Protein AF-A0A9W4T0L4-F1 (afdb_monomer_lite)

Sequence (148 aa):
MNDNLIIIPFPTPETSENQNKIRKKREPNIFITYRNEMMKKKPLNMTMTEYSKLVSDWWRKIPEYEKAKRKRQYQINRDQKQLLNEKWDPRDTRYGFSAESSEAEELAEGLLSIVTVFVANGMCSVTNRRRKLMSKKIKNSKIPAGKT

Secondary structure (DSSP, 8-state):
----------------------PPPPPPPHHHHHHHHHGGG--TT--HHHHHHHHHHHHHHS-HHHHHHHHHHHHHHHHHHHHHHHH--TT-TTS-------SHHHHHHHHHHHHHHHHHTT---GGGHHHHHHHHHHTT--------

pLDDT: mean 71.05, std 18.97, range [44.16, 97.44]

InterPro domains:
  IPR009071 High mobility group box domain [PS50118] (24-89)
  IPR036910 High mobility group box domain superfamily [G3DSA:1.10.30.10] (16-93)
  IPR036910 High mobility group box domain superfamily [SSF47095] (23-80)

Radius of gyration: 31.81 Å; chains: 1; bounding box: 65×101×56 Å

Organism: NCBI:txid1117311

Foldseek 3Di:
DDDPPPDDDDPDPPPPPDDPPVPPDDDDDLLRVQLVVCVVVDDPPDDPVVSSVVSVVVVVVDDVVVVVVSVVVVVVVVVVVVVVVVVDPVPPCVDDPPPPPDPPVVVVVVVVVVVVVCVVVVNDDPVVVVVVVVVVVVVPPPPDPDDD

Structure (mmCIF, N/CA/C/O backbone):
data_AF-A0A9W4T0L4-F1
#
_entry.id   AF-A0A9W4T0L4-F1
#
loop_
_atom_site.group_PDB
_atom_site.id
_atom_site.type_symbol
_atom_site.label_atom_id
_atom_site.label_alt_id
_atom_site.label_comp_id
_atom_site.label_asym_id
_atom_site.label_entity_id
_atom_site.label_seq_id
_atom_site.pdbx_PDB_ins_code
_atom_site.Cartn_x
_atom_site.Cartn_y
_atom_site.Cartn_z
_atom_site.occupancy
_atom_site.B_iso_or_equiv
_atom_site.auth_seq_id
_atom_site.auth_comp_id
_atom_site.auth_asym_id
_atom_site.auth_atom_id
_atom_site.pdbx_PDB_model_num
ATOM 1 N N . MET A 1 1 ? 19.714 -46.971 41.075 1.00 47.19 1 MET A N 1
ATOM 2 C CA . MET A 1 1 ? 19.389 -46.618 39.679 1.00 47.19 1 MET A CA 1
ATOM 3 C C . MET A 1 1 ? 19.563 -45.117 39.609 1.00 47.19 1 MET A C 1
ATOM 5 O O . MET A 1 1 ? 18.869 -44.428 40.341 1.00 47.19 1 MET A O 1
ATOM 9 N N . ASN A 1 2 ? 20.601 -44.648 38.919 1.00 53.31 2 ASN A N 1
ATOM 10 C CA . ASN A 1 2 ? 20.975 -43.236 38.926 1.00 53.31 2 ASN A CA 1
ATOM 11 C C . ASN A 1 2 ? 20.379 -42.588 37.681 1.00 53.31 2 ASN A C 1
ATOM 13 O O . ASN A 1 2 ? 20.811 -42.878 36.565 1.00 53.31 2 ASN A O 1
ATOM 17 N N . ASP A 1 3 ? 19.374 -41.748 37.893 1.00 64.19 3 ASP A N 1
ATOM 18 C CA . ASP A 1 3 ? 18.708 -41.005 36.835 1.00 64.19 3 ASP A CA 1
ATOM 19 C C . ASP A 1 3 ? 19.613 -39.853 36.388 1.00 64.19 3 ASP A C 1
ATOM 21 O O . ASP A 1 3 ? 19.697 -38.799 37.020 1.00 64.19 3 ASP A O 1
ATOM 25 N N . ASN A 1 4 ? 20.328 -40.073 35.285 1.00 68.50 4 ASN A N 1
ATOM 26 C CA . ASN A 1 4 ? 21.079 -39.033 34.593 1.00 68.50 4 ASN A CA 1
ATOM 27 C C . ASN A 1 4 ? 20.092 -38.085 33.895 1.00 68.50 4 ASN A C 1
ATOM 29 O O . ASN A 1 4 ? 19.695 -38.305 32.750 1.00 68.50 4 ASN A O 1
ATOM 33 N N . LEU A 1 5 ? 19.695 -37.020 34.591 1.00 67.19 5 LEU A N 1
ATOM 34 C CA . LEU A 1 5 ? 18.965 -35.898 34.005 1.00 67.19 5 LEU A CA 1
ATOM 35 C C . LEU A 1 5 ? 19.848 -35.185 32.973 1.00 67.19 5 LEU A C 1
ATOM 37 O O . LEU A 1 5 ? 20.788 -34.468 33.312 1.00 67.19 5 LEU A O 1
ATOM 41 N N . ILE A 1 6 ? 19.522 -35.372 31.695 1.00 73.12 6 ILE A N 1
ATOM 42 C CA . ILE A 1 6 ? 20.096 -34.600 30.593 1.00 73.12 6 ILE A CA 1
ATOM 43 C C . ILE A 1 6 ? 19.475 -33.202 30.648 1.00 73.12 6 ILE A C 1
ATOM 45 O O . ILE A 1 6 ? 18.361 -32.975 30.177 1.00 73.12 6 ILE A O 1
ATOM 49 N N . ILE A 1 7 ? 20.194 -32.257 31.249 1.00 71.75 7 ILE A N 1
ATOM 50 C CA . ILE A 1 7 ? 19.850 -30.837 31.187 1.00 71.75 7 ILE A CA 1
ATOM 51 C C . ILE A 1 7 ? 20.216 -30.362 29.783 1.00 71.75 7 ILE A C 1
ATOM 53 O O . ILE A 1 7 ? 21.390 -30.193 29.464 1.00 71.75 7 ILE A O 1
ATOM 57 N N . ILE A 1 8 ? 19.211 -30.182 28.929 1.00 73.88 8 ILE A N 1
ATOM 58 C CA . ILE A 1 8 ? 19.383 -29.548 27.621 1.00 73.88 8 ILE A CA 1
ATOM 59 C C . ILE A 1 8 ? 19.379 -28.034 27.869 1.00 73.88 8 ILE A C 1
ATOM 61 O O . ILE A 1 8 ? 18.327 -27.497 28.228 1.00 73.88 8 ILE A O 1
ATOM 65 N N . PRO A 1 9 ? 20.511 -27.322 27.716 1.00 70.00 9 PRO A N 1
ATOM 66 C CA . PRO A 1 9 ? 20.514 -25.875 27.839 1.00 70.00 9 PRO A CA 1
ATOM 67 C C . PRO A 1 9 ? 19.684 -25.291 26.694 1.00 70.00 9 PRO A C 1
ATOM 69 O O . PRO A 1 9 ? 20.076 -25.334 25.528 1.00 70.00 9 PRO A O 1
ATOM 72 N N . PHE A 1 10 ? 18.509 -24.759 27.025 1.00 70.56 10 PHE A N 1
ATOM 73 C CA . PHE A 1 10 ? 17.776 -23.899 26.108 1.00 70.56 10 PHE A CA 1
ATOM 74 C C . PHE A 1 10 ? 18.592 -22.617 25.923 1.00 70.56 10 PHE A C 1
ATOM 76 O O . PHE A 1 10 ? 18.910 -21.972 26.924 1.00 70.56 10 PHE A O 1
ATOM 83 N N . PRO A 1 11 ? 18.936 -22.222 24.684 1.00 69.12 11 PRO A N 1
ATOM 84 C CA . PRO A 1 11 ? 19.589 -20.946 24.455 1.00 69.12 11 PRO A CA 1
ATOM 85 C C . PRO A 1 11 ? 18.625 -19.835 24.875 1.00 69.12 11 PRO A C 1
ATOM 87 O O . PRO A 1 11 ? 17.637 -19.548 24.196 1.00 69.12 11 PRO A O 1
ATOM 90 N N . THR A 1 12 ? 18.891 -19.227 26.028 1.00 61.16 12 THR A N 1
ATOM 91 C CA . THR A 1 12 ? 18.269 -17.965 26.413 1.00 61.16 12 THR A CA 1
ATOM 92 C C . THR A 1 12 ? 18.676 -16.929 25.372 1.00 61.16 12 THR A C 1
ATOM 94 O O . THR A 1 12 ? 19.876 -16.804 25.114 1.00 61.16 12 THR A O 1
ATOM 97 N N . PRO A 1 13 ? 17.732 -16.210 24.736 1.00 61.97 13 PRO A N 1
ATOM 98 C CA . PRO A 1 13 ? 18.097 -15.143 23.824 1.00 61.97 13 PRO A CA 1
ATOM 99 C C . PRO A 1 13 ? 18.879 -14.115 24.632 1.00 61.97 13 PRO A C 1
ATOM 101 O O . PRO A 1 13 ? 18.319 -13.459 25.509 1.00 61.97 13 PRO A O 1
ATOM 104 N N . GLU A 1 14 ? 20.182 -14.035 24.371 1.00 53.84 14 GLU A N 1
ATOM 105 C CA . GLU A 1 14 ? 21.039 -13.009 24.939 1.00 53.84 14 GLU A CA 1
ATOM 106 C C . GLU A 1 14 ? 20.368 -11.660 24.701 1.00 53.84 14 GLU A C 1
ATOM 108 O O . GLU A 1 14 ? 20.012 -11.306 23.570 1.00 53.84 14 GLU A O 1
ATOM 113 N N . THR A 1 15 ? 20.120 -10.948 25.796 1.00 55.50 15 THR A N 1
ATOM 114 C CA . THR A 1 15 ? 19.568 -9.603 25.799 1.00 55.50 15 THR A CA 1
ATOM 115 C C . THR A 1 15 ? 20.528 -8.736 25.000 1.00 55.50 15 THR A C 1
ATOM 117 O O . THR A 1 15 ? 21.574 -8.321 25.488 1.00 55.50 15 THR A O 1
ATOM 120 N N . SER A 1 16 ? 20.217 -8.533 23.721 1.00 56.06 16 SER A N 1
ATOM 121 C CA . SER A 1 16 ? 21.063 -7.788 22.803 1.00 56.06 16 SER A CA 1
ATOM 122 C C . SER A 1 16 ? 21.000 -6.299 23.147 1.00 56.06 16 SER A C 1
ATOM 124 O O . SER A 1 16 ? 20.292 -5.530 22.492 1.00 56.06 16 SER A O 1
ATOM 126 N N . GLU A 1 17 ? 21.759 -5.876 24.153 1.00 55.00 17 GLU A N 1
ATOM 127 C CA . GLU A 1 17 ? 22.206 -4.494 24.344 1.00 55.00 17 GLU A CA 1
ATOM 128 C C . GLU A 1 17 ? 23.227 -4.130 23.255 1.00 55.00 17 GLU A C 1
ATOM 130 O O . GLU A 1 17 ? 24.396 -3.882 23.509 1.00 55.00 17 GLU A O 1
ATOM 135 N N . ASN A 1 18 ? 22.798 -4.191 21.995 1.00 51.91 18 ASN A N 1
ATOM 136 C CA . ASN A 1 18 ? 23.387 -3.533 20.832 1.00 51.91 18 ASN A CA 1
ATOM 137 C C . ASN A 1 18 ? 22.760 -4.147 19.587 1.00 51.91 18 ASN A C 1
ATOM 139 O O . ASN A 1 18 ? 23.136 -5.240 19.170 1.00 51.91 18 ASN A O 1
ATOM 143 N N . GLN A 1 19 ? 21.822 -3.424 18.978 1.00 50.41 19 GLN A N 1
ATOM 144 C CA . GLN A 1 19 ? 21.748 -3.224 17.530 1.00 50.41 19 GLN A CA 1
ATOM 145 C C . GLN A 1 19 ? 20.516 -2.369 17.219 1.00 50.41 19 GLN A C 1
ATOM 147 O O . GLN A 1 19 ? 19.470 -2.866 16.804 1.00 50.41 19 GLN A O 1
ATOM 152 N N . ASN A 1 20 ? 20.704 -1.047 17.255 1.00 52.91 20 ASN A N 1
ATOM 153 C CA . ASN A 1 20 ? 19.984 -0.110 16.386 1.00 52.91 20 ASN A CA 1
ATOM 154 C C . ASN A 1 20 ? 20.317 -0.381 14.897 1.00 52.91 20 ASN A C 1
ATOM 156 O O . ASN A 1 20 ? 20.570 0.531 14.115 1.00 52.91 20 ASN A O 1
ATOM 160 N N . LYS A 1 21 ? 20.324 -1.649 14.458 1.00 59.25 21 LYS A N 1
ATOM 161 C CA . LYS A 1 21 ? 20.187 -1.982 13.046 1.00 59.25 21 LYS A CA 1
ATOM 162 C C . LYS A 1 21 ? 18.744 -1.667 12.721 1.00 59.25 21 LYS A C 1
ATOM 164 O O . LYS A 1 21 ? 17.855 -2.480 12.966 1.00 59.25 21 LYS A O 1
ATOM 169 N N . ILE A 1 22 ? 18.521 -0.467 12.199 1.00 65.31 22 ILE A N 1
ATOM 170 C CA . ILE A 1 22 ? 17.276 -0.080 11.545 1.00 65.31 22 ILE A CA 1
ATOM 171 C C . ILE A 1 22 ? 17.009 -1.151 10.483 1.00 65.31 22 ILE A C 1
ATOM 173 O O . ILE A 1 22 ? 17.575 -1.132 9.390 1.00 65.31 22 ILE A O 1
ATOM 177 N N . ARG A 1 23 ? 16.216 -2.169 10.834 1.00 71.25 23 ARG A N 1
ATOM 178 C CA . ARG A 1 23 ? 15.874 -3.245 9.909 1.00 71.25 23 ARG A CA 1
ATOM 179 C C . ARG A 1 23 ? 15.105 -2.586 8.776 1.00 71.25 23 ARG A C 1
ATOM 181 O O . ARG A 1 23 ? 14.077 -1.950 9.021 1.00 71.25 23 ARG A O 1
ATOM 188 N N . LYS A 1 24 ? 15.611 -2.709 7.545 1.00 73.75 24 LYS A N 1
ATOM 189 C CA . LYS A 1 24 ? 14.925 -2.181 6.362 1.00 73.75 24 LYS A CA 1
ATOM 190 C C . LYS A 1 24 ? 13.505 -2.750 6.359 1.00 73.75 24 LYS A C 1
ATOM 192 O O . LYS A 1 24 ? 13.317 -3.969 6.328 1.00 73.75 24 LYS A O 1
ATOM 197 N N . LYS A 1 25 ? 12.503 -1.871 6.469 1.00 81.25 25 LYS A N 1
ATOM 198 C CA . LYS A 1 25 ? 11.096 -2.281 6.424 1.00 81.25 25 LYS A CA 1
ATOM 199 C C . LYS A 1 25 ? 10.846 -2.928 5.065 1.00 81.25 25 LYS A C 1
ATOM 201 O O . LYS A 1 25 ? 11.259 -2.386 4.040 1.00 81.25 25 LYS A O 1
ATOM 206 N N . ARG A 1 26 ? 10.181 -4.087 5.065 1.00 81.94 26 ARG A N 1
ATOM 207 C CA . ARG A 1 26 ? 9.777 -4.751 3.823 1.00 81.94 26 ARG A CA 1
ATOM 208 C C . ARG A 1 26 ? 8.885 -3.816 3.025 1.00 81.94 26 ARG A C 1
ATOM 210 O O . ARG A 1 26 ? 8.086 -3.067 3.593 1.00 81.94 26 ARG A O 1
ATOM 217 N N . GLU A 1 27 ? 9.024 -3.876 1.712 1.00 84.00 27 GLU A N 1
ATOM 218 C CA . GLU A 1 27 ? 8.156 -3.099 0.848 1.00 84.00 27 GLU A CA 1
ATOM 219 C C . GLU A 1 27 ? 6.716 -3.608 0.945 1.00 84.00 27 GLU A C 1
ATOM 221 O O . GLU A 1 27 ? 6.491 -4.818 1.064 1.00 84.00 27 GLU A O 1
ATOM 226 N N . PRO A 1 28 ? 5.728 -2.697 0.945 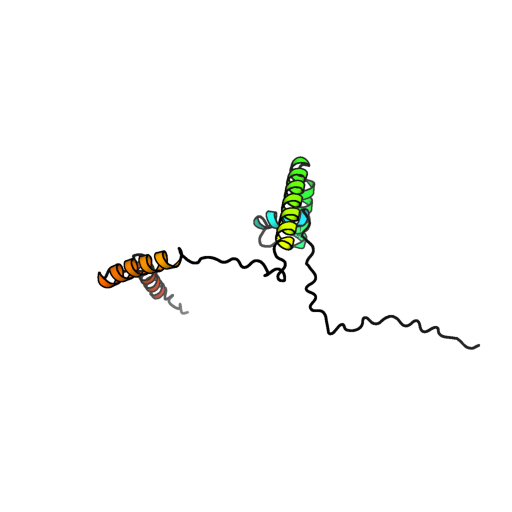1.00 87.06 28 PRO A N 1
ATOM 227 C CA . PRO A 1 28 ? 4.330 -3.090 0.990 1.00 87.06 28 PRO A CA 1
ATOM 228 C C . PRO A 1 28 ? 3.998 -3.931 -0.244 1.00 87.06 28 PRO A C 1
ATOM 230 O O . PRO A 1 28 ? 4.439 -3.627 -1.345 1.00 87.06 28 PRO A O 1
ATOM 233 N N . ASN A 1 29 ? 3.211 -4.989 -0.065 1.00 93.25 29 ASN A N 1
ATOM 234 C CA . ASN A 1 29 ? 2.708 -5.812 -1.167 1.00 93.25 29 ASN A CA 1
ATOM 235 C C . ASN A 1 29 ? 1.695 -5.014 -2.026 1.00 93.25 29 ASN A C 1
ATOM 237 O O . ASN A 1 29 ? 1.099 -4.048 -1.544 1.00 93.25 29 ASN A O 1
ATOM 241 N N . ILE A 1 30 ? 1.424 -5.454 -3.259 1.00 94.12 30 ILE A N 1
ATOM 242 C CA . ILE A 1 30 ? 0.415 -4.885 -4.165 1.00 94.12 30 ILE A CA 1
ATOM 243 C C . ILE A 1 30 ? -0.946 -4.703 -3.480 1.00 94.12 30 ILE A C 1
ATOM 245 O O . ILE A 1 30 ? -1.555 -3.638 -3.574 1.00 94.12 30 ILE A O 1
ATOM 249 N N . PHE A 1 31 ? -1.393 -5.691 -2.702 1.00 94.50 31 PHE A N 1
ATOM 250 C CA . PHE A 1 31 ? -2.649 -5.589 -1.961 1.00 94.50 31 PHE A CA 1
ATOM 251 C C . PHE A 1 31 ? -2.616 -4.458 -0.924 1.00 94.50 31 PHE A C 1
ATOM 253 O O . PHE A 1 31 ? -3.593 -3.734 -0.760 1.00 94.50 31 PHE A O 1
ATOM 260 N N . ILE A 1 32 ? -1.479 -4.253 -0.254 1.00 94.31 32 ILE A N 1
ATOM 261 C CA . ILE A 1 32 ? -1.315 -3.173 0.726 1.00 94.31 32 ILE A CA 1
ATOM 262 C C . ILE A 1 32 ? -1.354 -1.814 0.026 1.00 94.31 32 ILE A C 1
ATOM 264 O O . ILE A 1 32 ? -2.017 -0.901 0.512 1.00 94.31 32 ILE A O 1
ATOM 268 N N . THR A 1 33 ? -0.717 -1.687 -1.143 1.00 93.06 33 THR A N 1
ATOM 269 C CA . THR A 1 33 ? -0.814 -0.455 -1.942 1.00 93.06 33 THR A CA 1
ATOM 270 C C . THR A 1 33 ? -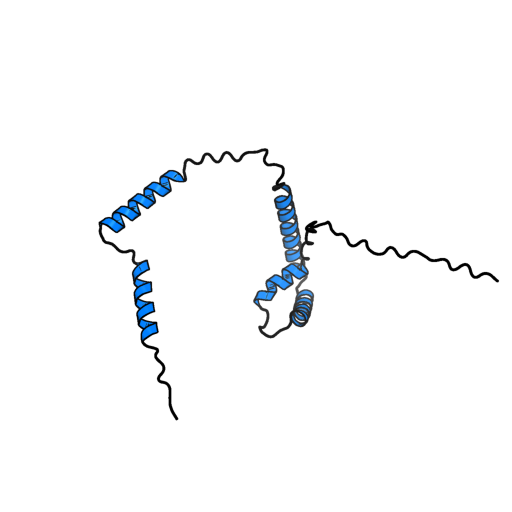2.256 -0.165 -2.363 1.00 93.06 33 THR A C 1
ATOM 272 O O . THR A 1 33 ? -2.726 0.958 -2.195 1.00 93.06 33 THR A O 1
ATOM 275 N N . TYR A 1 34 ? -2.997 -1.192 -2.785 1.00 94.88 34 TYR A N 1
ATOM 276 C CA . TYR A 1 34 ? -4.413 -1.082 -3.123 1.00 94.88 34 TYR A CA 1
ATOM 277 C C . TYR A 1 34 ? -5.281 -0.684 -1.919 1.00 94.88 34 TYR A C 1
ATOM 279 O O . TYR A 1 34 ? -6.088 0.241 -2.008 1.00 94.88 34 TYR A O 1
ATOM 287 N N . ARG A 1 35 ? -5.083 -1.324 -0.760 1.00 95.12 35 ARG A N 1
ATOM 288 C CA . ARG A 1 35 ? -5.798 -0.992 0.480 1.00 95.12 35 ARG A CA 1
ATOM 289 C C . ARG A 1 35 ? -5.589 0.466 0.876 1.00 95.12 35 ARG A C 1
ATOM 291 O O . ARG A 1 35 ? -6.547 1.125 1.283 1.00 95.12 35 ARG A O 1
ATOM 298 N N . ASN A 1 36 ? -4.355 0.951 0.754 1.00 94.00 36 ASN A N 1
ATOM 299 C CA . ASN A 1 36 ? -3.988 2.328 1.072 1.00 94.00 36 ASN A CA 1
ATOM 300 C C . ASN A 1 36 ? -4.624 3.332 0.103 1.00 94.00 36 ASN A C 1
ATOM 302 O O . ASN A 1 36 ? -5.063 4.392 0.532 1.00 94.00 36 ASN A O 1
ATOM 306 N N . GLU A 1 37 ? -4.734 3.001 -1.183 1.00 93.88 37 GLU A N 1
ATOM 307 C CA . GLU A 1 37 ? -5.456 3.831 -2.154 1.00 93.88 37 GLU A CA 1
ATOM 308 C C . GLU A 1 37 ? -6.945 3.936 -1.798 1.00 93.88 37 GLU A C 1
ATOM 310 O O . GLU A 1 37 ? -7.517 5.029 -1.788 1.00 93.88 37 GLU A O 1
ATOM 315 N N . MET A 1 38 ? -7.554 2.809 -1.424 1.00 94.06 38 MET A N 1
ATOM 316 C CA . MET A 1 38 ? -8.964 2.750 -1.047 1.00 94.06 38 MET A CA 1
ATOM 317 C C . MET A 1 38 ? -9.254 3.407 0.309 1.00 94.06 38 MET A C 1
ATOM 319 O O . MET A 1 38 ? -10.404 3.758 0.566 1.00 94.06 38 MET A O 1
ATOM 323 N N . MET A 1 39 ? -8.243 3.634 1.164 1.00 92.94 39 MET A N 1
ATOM 324 C CA . MET A 1 39 ? -8.431 4.271 2.481 1.00 92.94 39 MET A CA 1
ATOM 325 C C . MET A 1 39 ? -9.087 5.649 2.376 1.00 92.94 39 MET A C 1
ATOM 327 O O . MET A 1 39 ? -9.778 6.065 3.300 1.00 92.94 39 MET A O 1
ATOM 331 N N . LYS A 1 40 ? -8.937 6.332 1.235 1.00 91.50 40 LYS A N 1
ATOM 332 C CA . LYS A 1 40 ? -9.619 7.601 0.936 1.00 91.50 40 LYS A CA 1
ATOM 333 C C . LYS A 1 40 ? -11.149 7.488 0.974 1.00 91.50 40 LYS A C 1
ATOM 335 O O . LYS A 1 40 ? -11.826 8.486 1.176 1.00 91.50 40 LYS A O 1
ATOM 340 N N . LYS A 1 41 ? -11.686 6.283 0.766 1.00 90.69 41 LYS A N 1
ATOM 341 C CA . LYS A 1 41 ? -13.120 5.959 0.758 1.00 90.69 41 LYS A CA 1
ATOM 342 C C . LYS A 1 41 ? -13.567 5.240 2.035 1.00 90.69 41 LYS A C 1
ATOM 344 O O . LYS A 1 41 ? -14.671 4.704 2.084 1.00 90.69 41 LYS A O 1
ATOM 349 N N . LYS A 1 42 ? -12.700 5.158 3.049 1.00 92.31 42 LYS A N 1
ATOM 350 C CA . LYS A 1 42 ? -12.985 4.422 4.279 1.00 92.31 42 LYS A CA 1
ATOM 351 C C . LYS A 1 42 ? -14.111 5.120 5.063 1.00 92.31 42 LYS A C 1
ATOM 353 O O . LYS A 1 42 ? -13.985 6.311 5.343 1.00 92.31 42 LYS A O 1
ATOM 358 N N . PRO A 1 43 ? -15.168 4.401 5.478 1.00 91.56 43 PRO A N 1
ATOM 359 C CA . PRO A 1 43 ? -16.175 4.962 6.374 1.00 91.56 43 PRO A CA 1
ATOM 360 C C . PRO A 1 43 ? -15.568 5.313 7.745 1.00 91.56 43 PRO A C 1
ATOM 362 O O . PRO A 1 43 ? -14.706 4.591 8.260 1.00 91.56 43 PRO A O 1
ATOM 365 N N . LEU A 1 44 ? -16.019 6.432 8.327 1.00 88.88 44 LEU A N 1
ATOM 366 C CA . LEU A 1 44 ? -15.387 7.084 9.486 1.00 88.88 44 LEU A CA 1
ATOM 367 C C . LEU A 1 44 ? -15.322 6.180 10.732 1.00 88.88 44 LEU A C 1
ATOM 369 O O . LEU A 1 44 ? -14.303 6.146 11.415 1.00 88.88 44 LEU A O 1
ATOM 373 N N . ASN A 1 45 ? -16.370 5.389 10.969 1.00 92.19 45 ASN A N 1
ATOM 374 C CA . ASN A 1 45 ? -16.545 4.604 12.198 1.00 92.19 45 ASN A CA 1
ATOM 375 C C . ASN A 1 45 ? -16.152 3.126 12.053 1.00 92.19 45 ASN A C 1
ATOM 377 O O . ASN A 1 45 ? -16.525 2.303 12.881 1.00 92.19 45 ASN A O 1
ATOM 381 N N . MET A 1 46 ? -15.426 2.764 10.993 1.00 94.50 46 MET A N 1
ATOM 382 C CA . MET A 1 46 ? -15.070 1.369 10.728 1.00 94.50 46 MET A CA 1
ATOM 383 C C . MET A 1 46 ? -13.676 1.025 11.244 1.00 94.50 46 MET A C 1
ATOM 385 O O . MET A 1 46 ? -12.707 1.770 11.037 1.00 94.50 46 MET A O 1
ATOM 389 N N . THR A 1 47 ? -13.541 -0.145 11.863 1.00 96.44 47 THR A N 1
ATOM 390 C CA . THR A 1 47 ? -12.237 -0.635 12.318 1.00 96.44 47 THR A CA 1
ATOM 391 C C . THR A 1 47 ? -11.342 -0.999 11.128 1.00 96.44 47 THR A C 1
ATOM 393 O O . THR A 1 47 ? -11.804 -1.312 10.029 1.00 96.44 47 THR A O 1
ATOM 396 N N . MET A 1 48 ? -10.018 -0.969 11.317 1.00 95.06 48 MET A N 1
ATOM 397 C CA . MET A 1 48 ? -9.083 -1.349 10.245 1.00 95.06 48 MET A CA 1
ATOM 398 C C . MET A 1 48 ? -9.248 -2.820 9.827 1.00 95.06 48 MET A C 1
ATOM 400 O O . MET A 1 48 ? -9.016 -3.166 8.666 1.00 95.06 48 MET A O 1
ATOM 404 N N . THR A 1 49 ? -9.654 -3.676 10.766 1.00 95.75 49 THR A N 1
ATOM 405 C CA . THR A 1 49 ? -9.872 -5.110 10.554 1.00 95.75 49 THR A CA 1
ATOM 406 C C . THR A 1 49 ? -11.060 -5.357 9.632 1.00 95.75 49 THR A C 1
ATOM 408 O O . THR A 1 49 ? -10.910 -6.039 8.621 1.00 95.75 49 THR A O 1
ATOM 411 N N . GLU 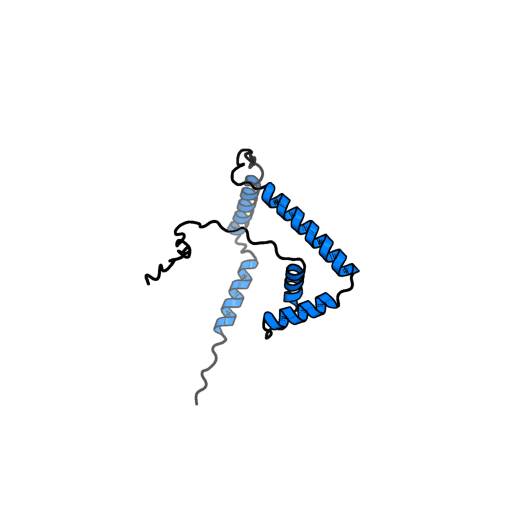A 1 50 ? -12.216 -4.759 9.926 1.00 95.38 50 GLU A N 1
ATOM 412 C CA . GLU A 1 50 ? -13.417 -4.851 9.079 1.00 95.38 50 GLU A CA 1
ATOM 413 C C . GLU A 1 50 ? -13.165 -4.265 7.697 1.00 95.38 50 GLU A C 1
ATOM 415 O O . GLU A 1 50 ? -13.473 -4.881 6.679 1.00 95.38 50 GLU A O 1
ATOM 420 N N . TYR A 1 51 ? -12.506 -3.110 7.656 1.00 95.62 51 TYR A N 1
ATOM 421 C CA . TYR A 1 51 ? -12.150 -2.483 6.398 1.00 95.62 51 TYR A CA 1
ATOM 422 C C . TYR A 1 51 ? -11.221 -3.367 5.551 1.00 95.62 51 TYR A C 1
ATOM 424 O O . TYR A 1 51 ? -11.407 -3.493 4.343 1.00 95.62 51 TYR A O 1
ATOM 432 N N . SER A 1 52 ? -10.242 -4.035 6.170 1.00 95.75 52 SER A N 1
ATOM 433 C CA . SER A 1 52 ? -9.350 -4.953 5.450 1.00 95.75 52 SER A CA 1
ATOM 434 C C . SER A 1 52 ? -10.106 -6.149 4.861 1.00 95.75 52 SER A C 1
ATOM 436 O O . SER A 1 52 ? -9.741 -6.607 3.777 1.00 95.75 52 SER A O 1
ATOM 438 N N . LYS A 1 53 ? -11.177 -6.619 5.520 1.00 96.56 53 LYS A N 1
ATOM 439 C CA . LYS A 1 53 ? -12.074 -7.649 4.969 1.00 96.56 53 LYS A CA 1
ATOM 440 C C . LYS A 1 53 ? -12.811 -7.130 3.729 1.00 96.56 53 LYS A C 1
ATOM 442 O O . LYS A 1 53 ? -12.687 -7.737 2.671 1.00 96.56 53 LYS A O 1
ATOM 447 N N . LEU A 1 54 ? -13.441 -5.953 3.808 1.00 95.62 54 LEU A N 1
ATOM 448 C CA . LEU A 1 54 ? -14.141 -5.346 2.664 1.00 95.62 54 LEU A CA 1
ATOM 449 C C . LEU A 1 54 ? -13.226 -5.112 1.460 1.00 95.62 54 LEU A C 1
ATOM 451 O O . LEU A 1 54 ? -13.581 -5.436 0.330 1.00 95.62 54 LEU A O 1
ATOM 455 N N . VAL A 1 55 ? -12.023 -4.583 1.693 1.00 96.12 55 VAL A N 1
ATOM 456 C CA . VAL A 1 55 ? -11.042 -4.375 0.621 1.00 96.12 55 VAL A CA 1
ATOM 457 C C . VAL A 1 55 ? -10.606 -5.700 0.003 1.00 96.12 55 VAL A C 1
ATOM 459 O O . VAL A 1 55 ? -10.367 -5.750 -1.200 1.00 96.12 55 VAL A O 1
ATOM 462 N N . SER A 1 56 ? -10.514 -6.774 0.789 1.00 96.88 56 SER A N 1
ATOM 463 C CA . SER A 1 56 ? -10.207 -8.110 0.263 1.00 96.88 56 SER A CA 1
ATOM 464 C C . SER A 1 56 ? -11.323 -8.620 -0.652 1.00 96.88 56 SER A C 1
ATOM 466 O O . SER A 1 56 ? -11.038 -9.157 -1.724 1.00 96.88 56 SER A O 1
ATOM 468 N N . ASP A 1 57 ? -12.583 -8.384 -0.285 1.00 97.06 57 ASP A N 1
ATOM 469 C CA . ASP A 1 57 ? -13.736 -8.731 -1.119 1.00 97.06 57 ASP A CA 1
ATOM 470 C C . ASP A 1 57 ? -13.779 -7.901 -2.404 1.00 97.06 57 ASP A C 1
ATOM 472 O O . ASP A 1 57 ? -14.012 -8.439 -3.489 1.00 97.06 57 ASP A O 1
ATOM 476 N N . TRP A 1 58 ? -13.495 -6.600 -2.319 1.00 95.94 58 TRP A N 1
ATOM 477 C CA . TRP A 1 58 ? -13.357 -5.745 -3.498 1.00 95.94 58 TRP A CA 1
ATOM 478 C C . TRP A 1 58 ? -12.210 -6.209 -4.389 1.00 95.94 58 TRP A C 1
ATOM 480 O O . TRP A 1 58 ? -12.400 -6.348 -5.592 1.00 95.94 58 TRP A O 1
ATOM 490 N N . TRP A 1 59 ? -11.055 -6.542 -3.810 1.00 96.06 59 TRP A N 1
ATOM 491 C CA . TRP A 1 59 ? -9.903 -7.052 -4.550 1.00 96.06 59 TRP A CA 1
ATOM 492 C C . TRP A 1 59 ? -10.221 -8.340 -5.312 1.00 96.06 59 TRP A C 1
ATOM 494 O O . TRP A 1 59 ? -9.791 -8.504 -6.453 1.00 96.06 59 TRP A O 1
ATOM 504 N N . ARG A 1 60 ? -11.011 -9.244 -4.720 1.00 95.88 60 ARG A N 1
ATOM 505 C CA . ARG A 1 60 ? -11.486 -10.458 -5.400 1.00 95.88 60 ARG A CA 1
ATOM 506 C C . ARG A 1 60 ? -12.378 -10.138 -6.598 1.00 95.88 60 ARG A C 1
ATOM 508 O O . ARG A 1 60 ? -12.211 -10.774 -7.635 1.00 95.88 60 ARG A O 1
ATOM 515 N N . LYS A 1 61 ? -13.259 -9.140 -6.463 1.00 97.00 61 LYS A N 1
ATOM 516 C CA . LYS A 1 61 ? -14.213 -8.699 -7.497 1.00 97.00 61 LYS A CA 1
ATOM 517 C C . LYS A 1 61 ? -13.582 -7.884 -8.630 1.00 97.00 61 LYS A C 1
ATOM 519 O O . LYS A 1 61 ? -14.214 -7.726 -9.668 1.00 97.00 61 LYS A O 1
ATOM 524 N N . ILE A 1 62 ? -12.367 -7.362 -8.449 1.00 95.75 62 ILE A N 1
ATOM 525 C CA . ILE A 1 62 ? -11.663 -6.629 -9.507 1.00 95.75 62 ILE A CA 1
ATOM 526 C C . ILE A 1 62 ? -11.405 -7.561 -10.706 1.00 95.75 62 ILE A C 1
ATOM 528 O O . ILE A 1 62 ? -10.909 -8.678 -10.507 1.00 95.75 62 ILE A O 1
ATOM 532 N N . PRO A 1 63 ? -11.679 -7.105 -11.942 1.00 97.44 63 PRO A N 1
ATOM 533 C CA . PRO A 1 63 ? -11.406 -7.882 -13.143 1.00 97.44 63 PRO A CA 1
ATOM 534 C C . PRO A 1 63 ? -9.900 -8.076 -13.354 1.00 97.44 63 PRO A C 1
ATOM 536 O O . PRO A 1 63 ? -9.073 -7.234 -12.997 1.00 97.44 63 PRO A O 1
ATOM 539 N N . GLU A 1 64 ? -9.525 -9.192 -13.974 1.00 95.25 64 GLU A N 1
ATOM 540 C CA . GLU A 1 64 ? -8.118 -9.598 -14.069 1.00 95.25 64 GLU A CA 1
ATOM 541 C C . GLU A 1 64 ? -7.246 -8.577 -14.823 1.00 95.25 64 GLU A C 1
ATOM 543 O O . GLU A 1 64 ? -6.093 -8.354 -14.453 1.00 95.25 64 GLU A O 1
ATOM 548 N N . TYR A 1 65 ? -7.812 -7.862 -15.807 1.00 96.12 65 TYR A N 1
ATOM 549 C CA . TYR A 1 65 ? -7.095 -6.806 -16.533 1.00 96.12 65 TYR A CA 1
ATOM 550 C C . TYR A 1 65 ? -6.631 -5.665 -15.605 1.00 96.12 65 TYR A C 1
ATOM 552 O O . TYR A 1 65 ? -5.522 -5.144 -15.755 1.00 96.12 65 TYR A O 1
ATOM 560 N N . GLU A 1 66 ? -7.432 -5.288 -14.602 1.00 95.12 66 GLU A N 1
ATOM 561 C CA . GLU A 1 66 ? -7.054 -4.252 -13.636 1.00 95.12 66 GLU A CA 1
ATOM 562 C C . GLU A 1 66 ? -6.013 -4.759 -12.649 1.00 95.12 66 GLU A C 1
ATOM 564 O O . GLU A 1 66 ? -5.084 -4.022 -12.305 1.00 95.12 66 GLU A O 1
ATOM 569 N N . LYS A 1 67 ? -6.123 -6.022 -12.219 1.00 93.81 67 LYS A N 1
ATOM 570 C CA . LYS A 1 67 ? -5.096 -6.658 -11.383 1.00 93.81 67 LYS A CA 1
ATOM 571 C C . LYS A 1 67 ? -3.757 -6.693 -12.112 1.00 93.81 67 LYS A C 1
ATOM 573 O O . LYS A 1 67 ? -2.744 -6.321 -11.520 1.00 93.81 67 LYS A O 1
ATOM 578 N N . ALA A 1 68 ? -3.752 -7.039 -13.400 1.00 95.31 68 ALA A N 1
ATOM 579 C CA . ALA A 1 68 ? -2.558 -7.023 -14.239 1.00 95.31 68 ALA A CA 1
ATOM 580 C C . ALA A 1 68 ? -1.955 -5.613 -14.351 1.00 95.31 68 ALA A C 1
ATOM 582 O O . ALA A 1 68 ? -0.756 -5.433 -14.123 1.00 95.31 68 ALA A O 1
ATOM 583 N N . LYS A 1 69 ? -2.784 -4.588 -14.602 1.00 95.69 69 LYS A N 1
ATOM 584 C CA . LYS A 1 69 ? -2.342 -3.183 -14.634 1.00 95.69 69 LYS A CA 1
ATOM 585 C C . LYS A 1 69 ? -1.709 -2.758 -13.308 1.00 95.69 69 LYS A C 1
ATOM 587 O O . LYS A 1 69 ? -0.623 -2.180 -13.294 1.00 95.69 69 LYS A O 1
ATOM 592 N N . ARG A 1 70 ? -2.352 -3.085 -12.184 1.00 94.25 70 ARG A N 1
ATOM 593 C CA . ARG A 1 70 ? -1.837 -2.784 -10.840 1.00 94.25 70 ARG A CA 1
ATOM 594 C C . ARG A 1 70 ? -0.541 -3.540 -10.547 1.00 94.25 70 ARG A C 1
ATOM 596 O O . ARG A 1 70 ? 0.360 -2.966 -9.945 1.00 94.25 70 ARG A O 1
ATOM 603 N N . LYS A 1 71 ? -0.411 -4.789 -11.006 1.00 95.38 71 LYS A N 1
ATOM 604 C CA . LYS A 1 71 ? 0.808 -5.600 -10.856 1.00 95.38 71 LYS A CA 1
ATOM 605 C C . LYS A 1 71 ? 1.975 -4.995 -11.622 1.00 95.38 71 LYS A C 1
ATOM 607 O O . LYS A 1 71 ? 3.066 -4.886 -11.071 1.00 95.38 71 LYS A O 1
ATOM 612 N N . ARG A 1 72 ? 1.729 -4.528 -12.847 1.00 95.31 72 ARG A N 1
ATOM 613 C CA . ARG A 1 72 ? 2.729 -3.808 -13.639 1.00 95.31 72 ARG A CA 1
ATOM 614 C C . ARG A 1 72 ? 3.162 -2.513 -12.952 1.00 95.31 72 ARG A C 1
ATOM 616 O O . ARG A 1 72 ? 4.356 -2.279 -12.813 1.00 95.31 72 ARG A O 1
ATOM 623 N N . GLN A 1 73 ? 2.210 -1.712 -12.470 1.00 92.75 73 GLN A N 1
ATOM 624 C CA . GLN A 1 73 ? 2.521 -0.469 -11.757 1.00 92.75 73 GLN A CA 1
ATOM 625 C C . GLN A 1 73 ? 3.337 -0.727 -10.487 1.00 92.75 73 GLN A C 1
ATOM 627 O O . GLN A 1 73 ? 4.287 -0.007 -10.195 1.00 92.75 73 GLN A O 1
ATOM 632 N N . TYR A 1 74 ? 2.975 -1.768 -9.740 1.00 93.94 74 TYR A N 1
ATOM 633 C CA . TYR A 1 74 ? 3.699 -2.182 -8.548 1.00 93.94 74 TYR A CA 1
ATOM 634 C C . TYR A 1 74 ? 5.156 -2.534 -8.856 1.00 93.94 74 TYR A C 1
ATOM 636 O O . TYR A 1 74 ? 6.049 -2.077 -8.147 1.00 93.94 74 TYR A O 1
ATOM 644 N N . GLN A 1 75 ? 5.393 -3.294 -9.929 1.00 93.06 75 GLN A N 1
ATOM 645 C CA . GLN A 1 75 ? 6.741 -3.672 -10.343 1.00 93.06 75 GLN A CA 1
ATOM 646 C C . GLN A 1 75 ? 7.575 -2.442 -10.726 1.00 93.06 75 GLN A C 1
ATOM 648 O O . GLN A 1 75 ? 8.660 -2.266 -10.189 1.00 93.06 75 GLN A O 1
ATOM 653 N N . ILE A 1 76 ? 7.021 -1.535 -11.539 1.00 92.88 76 ILE A N 1
ATOM 654 C CA . ILE A 1 76 ? 7.697 -0.283 -11.922 1.00 92.88 76 ILE A CA 1
ATOM 655 C C . ILE A 1 76 ? 8.085 0.532 -10.682 1.00 92.88 76 ILE A C 1
ATOM 657 O O . ILE A 1 76 ? 9.225 0.968 -10.557 1.00 92.88 76 ILE A O 1
ATOM 661 N N . ASN A 1 77 ? 7.154 0.716 -9.743 1.00 89.88 77 ASN A N 1
ATOM 662 C CA . ASN A 1 77 ? 7.409 1.501 -8.535 1.00 89.88 77 ASN A CA 1
ATOM 663 C C . ASN A 1 77 ? 8.468 0.845 -7.631 1.00 89.88 77 ASN A C 1
ATOM 665 O O . ASN A 1 77 ? 9.259 1.545 -6.998 1.00 89.88 77 ASN A O 1
ATOM 669 N N . ARG A 1 78 ? 8.473 -0.491 -7.552 1.00 88.56 78 ARG A N 1
ATOM 670 C CA . ARG A 1 78 ? 9.483 -1.263 -6.821 1.00 88.56 78 ARG A CA 1
ATOM 671 C C . ARG A 1 78 ? 10.867 -1.070 -7.440 1.00 88.56 78 ARG A C 1
ATOM 673 O O . ARG A 1 78 ? 11.805 -0.743 -6.718 1.00 88.56 78 ARG A O 1
ATOM 680 N N . ASP A 1 79 ? 10.973 -1.207 -8.756 1.00 88.81 79 ASP A N 1
ATOM 681 C CA . ASP A 1 79 ? 12.240 -1.085 -9.481 1.00 88.81 79 ASP A CA 1
ATOM 682 C C . ASP A 1 79 ? 12.787 0.354 -9.383 1.00 88.81 79 ASP A C 1
ATOM 684 O O . ASP A 1 79 ? 13.950 0.564 -9.046 1.00 88.81 79 ASP A O 1
ATOM 688 N N . GLN A 1 80 ? 11.928 1.372 -9.539 1.00 87.62 80 GLN A N 1
ATOM 689 C CA . GLN A 1 80 ? 12.302 2.784 -9.352 1.00 87.62 80 GLN A CA 1
ATOM 690 C C . GLN A 1 80 ? 12.868 3.068 -7.960 1.00 87.62 80 GLN A C 1
ATOM 692 O O . GLN A 1 80 ? 13.824 3.828 -7.803 1.00 87.62 80 GLN A O 1
ATOM 697 N N . LYS A 1 81 ? 12.279 2.465 -6.927 1.00 84.12 81 LYS A N 1
ATOM 698 C CA . LYS A 1 81 ? 12.728 2.668 -5.554 1.00 84.12 81 LYS A CA 1
ATOM 699 C C . LYS A 1 81 ? 14.051 1.959 -5.267 1.00 84.12 81 LYS A C 1
ATOM 701 O O . LYS A 1 81 ? 14.834 2.464 -4.466 1.00 84.12 81 LYS A O 1
ATOM 706 N N . GLN A 1 82 ? 14.322 0.831 -5.923 1.00 83.44 82 GLN A N 1
ATOM 707 C CA . GLN A 1 82 ? 15.636 0.187 -5.876 1.00 83.44 82 GLN A CA 1
ATOM 708 C C . GLN A 1 82 ? 16.706 1.088 -6.497 1.00 83.44 82 GLN A C 1
ATOM 710 O O . GLN A 1 82 ? 17.692 1.372 -5.825 1.00 83.44 82 GLN A O 1
ATOM 715 N N . LEU A 1 83 ? 16.440 1.659 -7.675 1.00 81.38 83 LEU A N 1
ATOM 716 C CA . LEU A 1 83 ? 17.349 2.612 -8.326 1.00 81.38 83 LEU A CA 1
ATOM 717 C C . LEU A 1 83 ? 17.631 3.850 -7.459 1.00 81.38 83 LEU A C 1
ATOM 719 O O . LEU A 1 83 ? 18.768 4.306 -7.370 1.00 81.38 83 LEU A O 1
ATOM 723 N N . LEU A 1 84 ? 16.614 4.394 -6.780 1.00 80.31 84 LEU A N 1
ATOM 724 C CA . LEU A 1 84 ? 16.799 5.518 -5.851 1.00 80.31 84 LEU A CA 1
ATOM 725 C C . LEU A 1 84 ? 17.674 5.150 -4.648 1.00 80.31 84 LEU A C 1
ATOM 727 O O . LEU A 1 84 ? 18.480 5.968 -4.211 1.00 80.31 84 LEU A O 1
ATOM 731 N N . ASN A 1 85 ? 17.518 3.934 -4.122 1.00 75.50 85 ASN A N 1
ATOM 732 C CA . ASN A 1 85 ? 18.328 3.450 -3.006 1.00 75.50 85 ASN A CA 1
ATOM 733 C C . ASN A 1 85 ? 19.772 3.134 -3.425 1.00 75.50 85 ASN A C 1
ATOM 735 O O . ASN A 1 85 ? 20.660 3.224 -2.587 1.00 75.50 85 ASN A O 1
ATOM 739 N N . GLU A 1 86 ? 20.004 2.749 -4.681 1.00 71.56 86 GLU A N 1
ATOM 740 C CA . GLU A 1 86 ? 21.347 2.528 -5.235 1.00 71.56 86 GLU A CA 1
ATOM 741 C C . GLU A 1 86 ? 22.067 3.849 -5.531 1.00 71.56 86 GLU A C 1
ATOM 743 O O . GLU A 1 86 ? 23.262 3.963 -5.288 1.00 71.56 86 GLU A O 1
ATOM 748 N N . LYS A 1 87 ? 21.340 4.874 -5.998 1.00 66.88 87 LYS A N 1
ATOM 749 C CA . LYS A 1 87 ? 21.905 6.192 -6.340 1.00 66.88 87 LYS A CA 1
ATOM 750 C C . LYS A 1 87 ? 22.316 7.031 -5.119 1.00 66.88 87 LYS A C 1
ATOM 752 O O . LYS A 1 87 ? 23.089 7.972 -5.262 1.00 66.88 87 LYS A O 1
ATOM 757 N N . TRP A 1 88 ? 21.806 6.710 -3.933 1.00 52.41 88 TRP A N 1
ATOM 758 C CA . TRP A 1 88 ? 22.170 7.358 -2.672 1.00 52.41 88 TRP A CA 1
ATOM 759 C C . TRP A 1 88 ? 22.884 6.356 -1.753 1.00 52.41 88 TRP A C 1
ATOM 761 O O . TRP A 1 88 ? 22.290 5.885 -0.784 1.00 52.41 88 TRP A O 1
ATOM 771 N N . ASP A 1 89 ? 24.156 6.032 -2.019 1.00 59.75 89 ASP A N 1
ATOM 772 C CA . ASP A 1 89 ? 25.037 5.538 -0.949 1.00 59.75 89 ASP A CA 1
ATOM 773 C C . ASP A 1 89 ? 25.594 6.769 -0.209 1.00 59.75 89 ASP A C 1
ATOM 775 O O . ASP A 1 89 ? 26.353 7.541 -0.797 1.00 59.75 89 ASP A O 1
ATOM 779 N N . PRO A 1 90 ? 25.254 6.992 1.077 1.00 59.84 90 PRO A N 1
ATOM 780 C CA . PRO A 1 90 ? 25.781 8.114 1.858 1.00 59.84 90 PRO A CA 1
ATOM 781 C C . PRO A 1 90 ? 27.311 8.121 1.986 1.00 59.84 90 PRO A C 1
ATOM 783 O O . PRO A 1 90 ? 27.875 9.085 2.495 1.00 59.84 90 PRO A O 1
ATOM 786 N N . ARG A 1 91 ? 27.983 7.036 1.578 1.00 58.09 91 ARG A N 1
ATOM 787 C CA . ARG A 1 91 ? 29.444 6.901 1.581 1.00 58.09 91 ARG A CA 1
ATOM 788 C C . ARG A 1 91 ? 30.103 7.301 0.263 1.00 58.09 91 ARG A C 1
ATOM 790 O O . ARG A 1 91 ? 31.328 7.365 0.222 1.00 58.09 91 ARG A O 1
ATOM 797 N N . ASP A 1 92 ? 29.325 7.593 -0.779 1.00 52.28 92 ASP A N 1
ATOM 798 C CA . ASP A 1 92 ? 29.833 7.988 -2.096 1.00 52.28 92 ASP A CA 1
ATOM 799 C C . ASP A 1 92 ? 29.757 9.513 -2.305 1.00 52.28 92 ASP A C 1
ATOM 801 O O . ASP A 1 92 ? 29.311 10.026 -3.327 1.00 52.28 92 ASP A O 1
ATOM 805 N N . THR A 1 93 ? 30.219 10.282 -1.314 1.00 54.28 93 THR A N 1
ATOM 806 C CA . THR A 1 93 ? 30.400 11.747 -1.396 1.00 54.28 93 THR A CA 1
ATOM 807 C C . THR A 1 93 ? 31.587 12.158 -2.277 1.00 54.28 93 THR A C 1
ATOM 809 O O . THR A 1 93 ? 32.082 13.279 -2.181 1.00 54.28 93 THR A O 1
ATOM 812 N N . ARG A 1 94 ? 32.076 11.268 -3.150 1.00 52.56 94 ARG A N 1
ATOM 813 C CA . ARG A 1 94 ? 33.279 11.508 -3.957 1.00 52.56 94 ARG A CA 1
ATOM 814 C C . ARG A 1 94 ? 33.020 12.259 -5.263 1.00 52.56 94 ARG A C 1
ATOM 816 O O . ARG A 1 94 ? 33.966 12.544 -5.989 1.00 52.56 94 ARG A O 1
ATOM 823 N N . TYR A 1 95 ? 31.771 12.620 -5.541 1.00 50.12 95 TYR A N 1
ATOM 824 C CA . TYR A 1 95 ? 31.434 13.552 -6.609 1.00 50.12 95 TYR A CA 1
ATOM 825 C C . TYR A 1 95 ? 30.736 14.765 -6.003 1.00 50.12 95 TYR A C 1
ATOM 827 O O . TYR A 1 95 ? 29.522 14.789 -5.800 1.00 50.12 95 TYR A O 1
ATOM 835 N N . GLY A 1 96 ? 31.555 15.755 -5.648 1.00 49.00 96 GLY A N 1
ATOM 836 C CA . GLY A 1 96 ? 31.093 17.073 -5.259 1.00 49.00 96 GLY A CA 1
ATOM 837 C C . GLY A 1 96 ? 30.211 17.628 -6.365 1.00 49.00 96 GLY A C 1
ATOM 838 O O . GLY A 1 96 ? 30.675 17.895 -7.472 1.00 49.00 96 GLY A O 1
ATOM 839 N N . PHE A 1 97 ? 28.931 17.803 -6.059 1.00 44.16 97 PHE A N 1
ATOM 840 C CA . PHE A 1 97 ? 28.091 18.720 -6.802 1.00 44.16 97 PHE A CA 1
ATOM 841 C C . PHE A 1 97 ? 28.649 20.111 -6.492 1.00 44.16 97 PHE A C 1
ATOM 843 O O . PHE A 1 97 ? 28.264 20.747 -5.512 1.00 44.16 97 PHE A O 1
ATOM 850 N N . SER A 1 98 ? 29.645 20.524 -7.279 1.00 49.44 98 SER A N 1
ATOM 851 C CA . SER A 1 98 ? 30.043 21.916 -7.416 1.00 49.44 98 SER A CA 1
ATOM 852 C C . SER A 1 98 ? 28.845 22.620 -8.041 1.00 49.44 98 SER A C 1
ATOM 854 O O 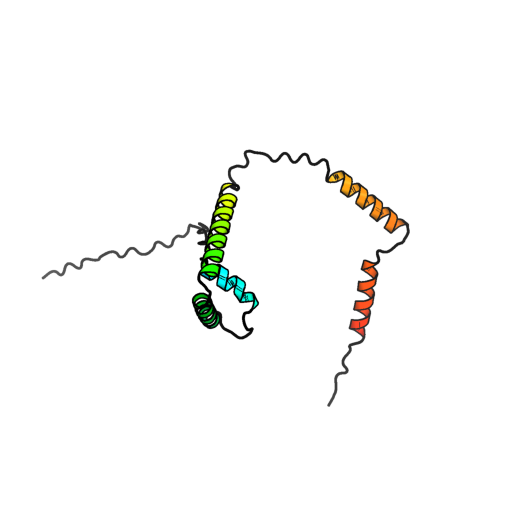. SER A 1 98 ? 28.743 22.766 -9.254 1.00 49.44 98 SER A O 1
ATOM 856 N N . ALA A 1 99 ? 27.860 22.937 -7.201 1.00 50.53 99 ALA A N 1
ATOM 857 C CA . ALA A 1 99 ? 26.868 23.938 -7.515 1.00 50.53 99 ALA A CA 1
ATOM 858 C C . ALA A 1 99 ? 27.642 25.250 -7.592 1.00 50.53 99 ALA A C 1
ATOM 860 O O . ALA A 1 99 ? 27.906 25.887 -6.574 1.00 50.53 99 ALA A O 1
ATOM 861 N N . GLU A 1 100 ? 28.057 25.614 -8.800 1.00 49.31 100 GLU A N 1
ATOM 862 C CA . GLU A 1 100 ? 28.378 26.993 -9.126 1.00 49.31 100 GLU A CA 1
ATOM 863 C C . GLU A 1 100 ? 27.106 27.810 -8.865 1.00 49.31 100 GLU A C 1
ATOM 865 O O . GLU A 1 100 ? 26.162 27.869 -9.650 1.00 49.31 100 GLU A O 1
ATOM 870 N N . SER A 1 101 ? 27.053 28.338 -7.646 1.00 54.91 101 SER A N 1
ATOM 871 C CA . SER A 1 101 ? 26.024 29.204 -7.096 1.00 54.91 101 SER A CA 1
ATOM 872 C C . SER A 1 101 ? 26.172 30.597 -7.702 1.00 54.91 101 SER A C 1
ATOM 874 O O . SER A 1 101 ? 26.663 31.503 -7.041 1.00 54.91 101 SER A O 1
ATOM 876 N N . SER A 1 102 ? 25.785 30.756 -8.969 1.00 57.31 102 SER A N 1
ATOM 877 C CA . SER A 1 102 ? 25.855 32.051 -9.665 1.00 57.31 102 SER A CA 1
ATOM 878 C C . SER A 1 102 ? 24.489 32.700 -9.919 1.00 57.31 102 SER A C 1
ATOM 880 O O . SER A 1 102 ? 24.434 33.916 -10.027 1.00 57.31 102 SER A O 1
ATOM 882 N N . GLU A 1 103 ? 23.382 31.952 -10.001 1.00 54.53 103 GLU A N 1
ATOM 883 C CA . GLU A 1 103 ? 22.069 32.536 -10.367 1.00 54.53 103 GLU A CA 1
ATOM 884 C C . GLU A 1 103 ? 21.152 32.846 -9.169 1.00 54.53 103 GLU A C 1
ATOM 886 O O . GLU A 1 103 ? 20.178 33.588 -9.297 1.00 54.53 103 GLU A O 1
ATOM 891 N N . ALA A 1 104 ? 21.429 32.292 -7.984 1.00 54.38 104 ALA A N 1
ATOM 892 C CA . ALA A 1 104 ? 20.551 32.459 -6.822 1.00 54.38 104 ALA A CA 1
ATOM 893 C C . ALA A 1 104 ? 20.737 33.803 -6.089 1.00 54.38 104 ALA A C 1
ATOM 895 O O . ALA A 1 104 ? 19.824 34.234 -5.382 1.00 54.38 104 ALA A O 1
ATOM 896 N N . GLU A 1 105 ? 21.882 34.474 -6.257 1.00 54.56 105 GLU A N 1
ATOM 897 C CA . GLU A 1 105 ? 22.170 35.750 -5.587 1.00 54.56 105 GLU A CA 1
ATOM 898 C C . GLU A 1 105 ? 21.530 36.951 -6.311 1.00 54.56 105 GLU A C 1
ATOM 900 O O . GLU A 1 105 ? 20.954 37.815 -5.649 1.00 54.56 105 GLU A O 1
ATOM 905 N N . GLU A 1 106 ? 21.476 36.962 -7.651 1.00 55.69 106 GLU A N 1
ATOM 906 C CA . GLU A 1 106 ? 20.849 38.065 -8.410 1.00 55.69 106 GLU A CA 1
ATOM 907 C C . GLU A 1 106 ? 19.343 38.216 -8.127 1.00 55.69 106 GLU A C 1
ATOM 909 O O . GLU A 1 106 ? 18.814 39.329 -8.037 1.00 55.69 106 GLU A O 1
ATOM 914 N N . LEU A 1 107 ? 18.625 37.104 -7.932 1.00 57.28 107 LEU A N 1
ATOM 915 C CA . LEU A 1 107 ? 17.187 37.145 -7.641 1.00 57.28 107 LEU A CA 1
ATOM 916 C C . LEU A 1 107 ? 16.880 37.696 -6.242 1.00 57.28 107 LEU A C 1
ATOM 918 O O . LEU A 1 107 ? 15.820 38.298 -6.038 1.00 57.28 107 LEU A O 1
ATOM 922 N N . ALA A 1 108 ? 17.786 37.511 -5.278 1.00 59.38 108 ALA A N 1
ATOM 923 C CA . ALA A 1 108 ? 17.602 38.016 -3.923 1.00 59.38 108 ALA A CA 1
ATOM 924 C C . ALA A 1 108 ? 17.714 39.547 -3.886 1.00 59.38 108 ALA A C 1
ATOM 926 O O . ALA A 1 108 ? 16.866 40.206 -3.275 1.00 59.38 108 ALA A O 1
ATOM 927 N N . GLU A 1 109 ? 18.688 40.120 -4.597 1.00 59.00 109 GLU A N 1
ATOM 928 C CA . GLU A 1 109 ? 18.867 41.573 -4.666 1.00 59.00 109 GLU A CA 1
ATOM 929 C C . GLU A 1 109 ? 17.714 42.266 -5.406 1.00 59.00 109 GLU A C 1
ATOM 931 O O . GLU A 1 109 ? 17.194 43.287 -4.940 1.00 59.00 109 GLU A O 1
ATOM 936 N N . GLY A 1 110 ? 17.220 41.662 -6.494 1.00 58.34 110 GLY A N 1
ATOM 937 C CA . GLY A 1 110 ? 16.049 42.163 -7.220 1.00 58.34 110 GLY A CA 1
ATOM 938 C C . GLY A 1 110 ? 14.783 42.223 -6.354 1.00 58.34 110 GLY A C 1
ATOM 939 O O . GLY A 1 110 ? 14.046 43.213 -6.379 1.00 58.34 110 GLY A O 1
ATOM 940 N N . LEU A 1 111 ? 14.541 41.202 -5.525 1.00 61.88 111 LEU A N 1
ATOM 941 C CA . LEU A 1 111 ? 13.397 41.179 -4.606 1.00 61.88 111 LEU A CA 1
ATOM 942 C C . LEU A 1 111 ? 13.558 42.161 -3.438 1.00 61.88 111 LEU A C 1
ATOM 944 O O . LEU A 1 111 ? 12.580 42.806 -3.052 1.00 61.88 111 LEU A O 1
ATOM 948 N N . LEU A 1 112 ? 14.770 42.315 -2.897 1.00 60.72 112 LEU A N 1
ATOM 949 C CA . LEU A 1 112 ? 15.071 43.300 -1.852 1.00 60.72 112 LEU A CA 1
ATOM 950 C C . LEU A 1 112 ? 14.827 44.735 -2.336 1.00 60.72 112 LEU A C 1
ATOM 952 O O . LEU A 1 112 ? 14.239 45.520 -1.592 1.00 60.72 112 LEU A O 1
ATOM 956 N N . SER A 1 113 ? 15.187 45.046 -3.585 1.00 62.84 113 SER A N 1
ATOM 957 C CA . SER A 1 113 ? 14.918 46.338 -4.233 1.00 62.84 113 SER A CA 1
ATOM 958 C C . SER A 1 113 ? 13.416 46.610 -4.412 1.00 62.84 113 SER A C 1
ATOM 960 O O . SER A 1 113 ? 12.909 47.679 -4.067 1.00 62.84 113 SER A O 1
ATOM 962 N N . ILE A 1 114 ? 12.649 45.613 -4.864 1.00 58.84 114 ILE A N 1
ATOM 963 C CA . ILE A 1 114 ? 11.189 45.749 -5.003 1.00 58.84 114 ILE A CA 1
ATOM 964 C C . ILE A 1 114 ? 10.527 45.977 -3.634 1.00 58.84 114 ILE A C 1
ATOM 966 O O . ILE A 1 114 ? 9.626 46.811 -3.504 1.00 58.84 114 ILE A O 1
ATOM 970 N N . VAL A 1 115 ? 10.973 45.270 -2.592 1.00 59.00 115 VAL A N 1
ATOM 971 C CA . VAL A 1 115 ? 10.420 45.415 -1.237 1.00 59.00 115 VAL A CA 1
ATOM 972 C C . VAL A 1 115 ? 10.755 46.783 -0.632 1.00 59.00 115 VAL A C 1
ATOM 974 O O . VAL A 1 115 ? 9.869 47.398 -0.033 1.00 59.00 115 VAL A O 1
ATOM 977 N N . THR A 1 116 ? 11.973 47.309 -0.808 1.00 57.38 116 THR A N 1
ATOM 978 C CA . THR A 1 116 ? 12.335 48.650 -0.307 1.00 57.38 116 THR A CA 1
ATOM 979 C C . THR A 1 116 ? 11.549 49.763 -0.995 1.00 57.38 116 THR A C 1
ATOM 981 O O . THR A 1 116 ? 11.070 50.663 -0.303 1.00 57.38 116 THR A O 1
ATOM 984 N N . VAL A 1 117 ? 11.308 49.679 -2.308 1.00 57.94 117 VAL A N 1
ATOM 985 C CA . VAL A 1 117 ? 10.469 50.659 -3.029 1.00 57.94 117 VAL A CA 1
ATOM 986 C C . VAL A 1 117 ? 9.023 50.658 -2.510 1.00 57.94 117 VAL A C 1
ATOM 988 O O . VAL A 1 117 ? 8.423 51.720 -2.329 1.00 57.94 117 VAL A O 1
ATOM 991 N N . PHE A 1 118 ? 8.458 49.489 -2.192 1.00 55.94 118 PHE A N 1
ATOM 992 C CA . PHE A 1 118 ? 7.104 49.396 -1.629 1.00 55.94 118 PHE A CA 1
ATOM 993 C C . PHE A 1 118 ? 6.994 49.954 -0.200 1.00 55.94 118 PHE A C 1
ATOM 995 O O . PHE A 1 118 ? 5.974 50.557 0.146 1.00 55.94 118 PHE A O 1
ATOM 1002 N N . VAL A 1 119 ? 8.031 49.781 0.626 1.00 58.44 119 VAL A N 1
ATOM 1003 C CA . VAL A 1 119 ? 8.075 50.311 2.000 1.00 58.44 119 VAL A CA 1
ATOM 1004 C C . VAL A 1 119 ? 8.270 51.831 2.005 1.00 58.44 119 VAL A C 1
ATOM 1006 O O . VAL A 1 119 ? 7.572 52.520 2.750 1.00 58.44 119 VAL A O 1
ATOM 1009 N N . ALA A 1 120 ? 9.145 52.366 1.148 1.00 56.53 120 ALA A N 1
ATOM 1010 C CA . ALA A 1 120 ? 9.409 53.804 1.053 1.00 56.53 120 ALA A CA 1
ATOM 1011 C C . ALA A 1 120 ? 8.201 54.602 0.527 1.00 56.53 120 ALA A C 1
ATOM 1013 O O . ALA A 1 120 ? 7.922 55.694 1.017 1.00 56.53 120 ALA A O 1
ATOM 1014 N N . ASN A 1 121 ? 7.424 54.027 -0.398 1.00 57.09 121 ASN A N 1
ATOM 1015 C CA . ASN A 1 121 ? 6.220 54.657 -0.955 1.00 57.09 121 ASN A CA 1
ATOM 1016 C C . ASN A 1 121 ? 4.948 54.436 -0.109 1.00 57.09 121 ASN A C 1
ATOM 1018 O O . ASN A 1 121 ? 3.841 54.727 -0.562 1.00 57.09 121 ASN A O 1
ATOM 1022 N N . GLY A 1 122 ? 5.067 53.898 1.113 1.00 55.88 122 GLY A N 1
ATOM 1023 C CA . GLY A 1 122 ? 3.940 53.739 2.042 1.00 55.88 122 GLY A CA 1
ATOM 1024 C C . GLY A 1 122 ? 2.848 52.760 1.581 1.00 55.88 122 GLY A C 1
ATOM 1025 O O . GL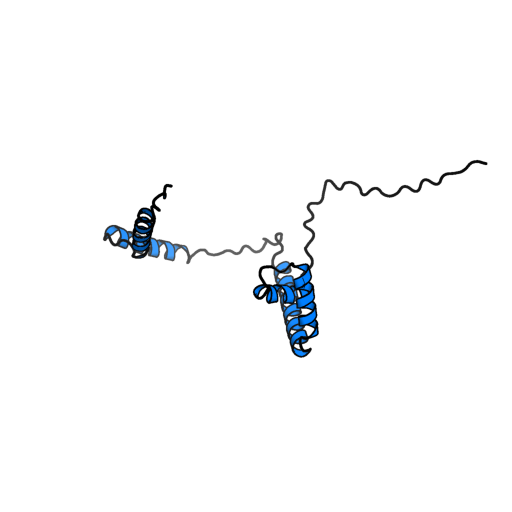Y A 1 122 ? 1.761 52.713 2.167 1.00 55.88 122 GLY A O 1
ATOM 1026 N N . MET A 1 123 ? 3.107 51.947 0.552 1.00 57.44 123 MET A N 1
ATOM 1027 C CA . MET A 1 123 ? 2.134 51.009 -0.003 1.00 57.44 123 MET A CA 1
ATOM 1028 C C . MET A 1 123 ? 2.191 49.674 0.743 1.00 57.44 123 MET A C 1
ATOM 1030 O O . MET A 1 123 ? 2.909 48.744 0.387 1.00 57.44 123 MET A O 1
ATOM 1034 N N . CYS A 1 124 ? 1.384 49.550 1.798 1.00 51.03 124 CYS A N 1
ATOM 1035 C CA . CYS A 1 124 ? 1.160 48.270 2.465 1.00 51.03 124 CYS A CA 1
ATOM 1036 C C . CYS A 1 124 ? 0.542 47.250 1.493 1.00 51.03 124 CYS A C 1
ATOM 1038 O O . CYS A 1 124 ? -0.588 47.421 1.034 1.00 51.03 124 CYS A O 1
ATOM 1040 N N . SER A 1 125 ? 1.264 46.154 1.244 1.00 50.84 125 SER A N 1
ATOM 1041 C CA . SER A 1 125 ? 0.787 44.976 0.515 1.00 50.84 125 SER A CA 1
ATOM 1042 C C . SER A 1 125 ? -0.623 44.546 0.958 1.00 50.84 125 SER A C 1
ATOM 1044 O O . SER A 1 125 ? -0.924 44.409 2.151 1.00 50.84 125 SER A O 1
ATOM 1046 N N . VAL A 1 126 ? -1.494 44.309 -0.030 1.00 51.50 126 VAL A N 1
ATOM 1047 C CA . VAL A 1 126 ? -2.926 43.966 0.098 1.00 51.50 126 VAL A CA 1
ATOM 1048 C C . VAL A 1 126 ? -3.175 42.755 1.015 1.00 51.50 126 VAL A C 1
ATOM 1050 O O . VAL A 1 126 ? -4.246 42.633 1.617 1.00 51.50 126 VAL A O 1
ATOM 1053 N N . THR A 1 127 ? -2.180 41.890 1.217 1.00 50.00 127 THR A N 1
ATOM 1054 C CA . THR A 1 127 ? -2.289 40.702 2.078 1.00 50.00 127 THR A CA 1
ATOM 1055 C C . THR A 1 127 ? -2.419 41.039 3.569 1.00 50.00 127 THR A C 1
ATOM 1057 O O . THR A 1 127 ? -3.059 40.286 4.309 1.00 50.00 127 THR A O 1
ATOM 1060 N N . ASN A 1 128 ? -1.937 42.202 4.024 1.00 48.94 128 ASN A N 1
ATOM 1061 C CA . ASN A 1 128 ? -2.065 42.620 5.427 1.00 48.94 128 ASN A CA 1
ATOM 1062 C C . ASN A 1 128 ? -3.454 43.186 5.784 1.00 48.94 128 ASN A C 1
ATOM 1064 O O . ASN A 1 128 ? -3.819 43.239 6.963 1.00 48.94 128 ASN A O 1
ATOM 1068 N N . ARG A 1 129 ? -4.294 43.537 4.798 1.00 47.38 129 ARG A N 1
ATOM 1069 C CA . ARG A 1 129 ? -5.651 44.058 5.062 1.00 47.38 129 ARG A CA 1
ATOM 1070 C C . ARG A 1 129 ? -6.603 42.980 5.593 1.00 47.38 129 ARG A C 1
ATOM 1072 O O . ARG A 1 129 ? -7.502 43.278 6.381 1.00 47.38 129 ARG A O 1
ATOM 1079 N N . ARG A 1 130 ? -6.379 41.712 5.230 1.00 46.75 130 ARG A N 1
ATOM 1080 C CA . ARG A 1 130 ? -7.264 40.593 5.602 1.00 46.75 130 ARG A CA 1
ATOM 1081 C C . ARG A 1 130 ? -7.138 40.186 7.075 1.00 46.75 130 ARG A C 1
ATOM 1083 O O . ARG A 1 130 ? -8.109 39.710 7.658 1.00 46.75 130 ARG A O 1
ATOM 1090 N N . ARG A 1 131 ? -5.989 40.446 7.713 1.00 50.00 131 ARG A N 1
ATOM 1091 C CA . ARG A 1 131 ? -5.761 40.125 9.135 1.00 50.00 131 ARG A CA 1
ATOM 1092 C C . ARG A 1 131 ? -6.512 41.073 10.083 1.00 50.00 131 ARG A C 1
ATOM 1094 O O . ARG A 1 131 ? -7.028 40.629 11.103 1.00 50.00 131 ARG A O 1
ATOM 1101 N N . LYS A 1 132 ? -6.682 42.351 9.713 1.00 49.22 132 LYS A N 1
ATOM 1102 C CA . LYS A 1 132 ? -7.354 43.360 10.563 1.00 49.22 132 LYS A CA 1
ATOM 1103 C C . LYS A 1 132 ? -8.887 43.216 10.605 1.00 49.22 132 LYS A C 1
ATOM 1105 O O . LYS A 1 132 ? -9.509 43.621 11.585 1.00 49.22 132 LYS A O 1
ATOM 1110 N N . LEU A 1 133 ? -9.495 42.610 9.580 1.00 48.38 133 LEU A N 1
ATOM 1111 C CA . LEU A 1 133 ? -10.941 42.331 9.530 1.00 48.38 133 LEU A CA 1
ATOM 1112 C C . LEU A 1 133 ? -11.345 41.098 10.358 1.00 48.38 133 LEU A C 1
ATOM 1114 O O . LEU A 1 133 ? -12.428 41.094 10.940 1.00 48.38 133 LEU A O 1
ATOM 1118 N N . MET A 1 134 ? -10.469 40.095 10.496 1.00 45.38 134 MET A N 1
ATOM 1119 C CA . MET A 1 134 ? -10.762 38.898 11.301 1.00 45.38 134 MET A CA 1
ATOM 1120 C C . MET A 1 134 ? -10.706 39.171 12.814 1.00 45.38 134 MET A C 1
ATOM 1122 O O . MET A 1 134 ? -11.532 38.653 13.561 1.00 45.38 134 MET A O 1
ATOM 1126 N N . SER A 1 135 ? -9.817 40.056 13.281 1.00 47.75 135 SER A N 1
ATOM 1127 C CA . SER A 1 135 ? -9.727 40.408 14.711 1.00 47.75 135 SER A CA 1
ATOM 1128 C C . SER A 1 135 ? -10.908 41.242 15.228 1.00 47.75 135 SER A C 1
ATOM 1130 O O . SER A 1 135 ? -11.171 41.237 16.429 1.00 47.75 135 SER A O 1
ATOM 1132 N N . LYS A 1 136 ? -11.648 41.944 14.354 1.00 47.16 136 LYS A N 1
ATOM 1133 C CA . LYS A 1 136 ? -12.876 42.663 14.747 1.00 47.16 136 LYS A CA 1
ATOM 1134 C C . LYS A 1 136 ? -14.086 41.735 14.891 1.00 47.16 136 LYS A C 1
ATOM 1136 O O . LYS A 1 136 ? -14.969 42.031 15.686 1.00 47.16 136 LYS A O 1
ATOM 1141 N N . LYS A 1 137 ? -14.116 40.597 14.188 1.00 47.22 137 LYS A N 1
ATOM 1142 C CA . LYS A 1 137 ? -15.245 39.652 14.244 1.00 47.22 137 LYS A CA 1
ATOM 1143 C C . LYS A 1 137 ? -15.246 38.798 15.521 1.00 47.22 137 LYS A C 1
ATOM 1145 O O . LYS A 1 137 ? -16.312 38.435 15.999 1.00 47.22 137 LYS A O 1
ATOM 1150 N N . ILE A 1 138 ? -14.075 38.562 16.118 1.00 50.53 138 ILE A N 1
ATOM 1151 C CA . ILE A 1 138 ? -13.924 37.772 17.356 1.00 50.53 138 ILE A CA 1
ATOM 1152 C C . ILE A 1 138 ? -14.340 38.565 18.612 1.00 50.53 138 ILE A C 1
ATOM 1154 O O . ILE A 1 138 ? -14.751 37.975 19.604 1.00 50.53 138 ILE A O 1
ATOM 1158 N N . LYS A 1 139 ? -14.311 39.906 18.584 1.00 51.84 139 LYS A N 1
ATOM 1159 C CA . LYS A 1 139 ? -14.713 40.730 19.744 1.00 51.84 139 LYS A CA 1
ATOM 1160 C C . LYS A 1 139 ? -16.233 40.881 19.919 1.00 51.84 139 LYS A C 1
ATOM 1162 O O . LYS A 1 139 ? -16.659 41.318 20.982 1.00 51.84 139 LYS A O 1
ATOM 1167 N N . ASN A 1 140 ? -17.037 40.486 18.925 1.00 50.25 140 ASN A N 1
ATOM 1168 C CA . ASN A 1 140 ? -18.497 40.659 18.946 1.00 50.25 140 ASN A CA 1
ATOM 1169 C C . ASN A 1 140 ? -19.289 39.371 19.232 1.00 50.25 140 ASN A C 1
ATOM 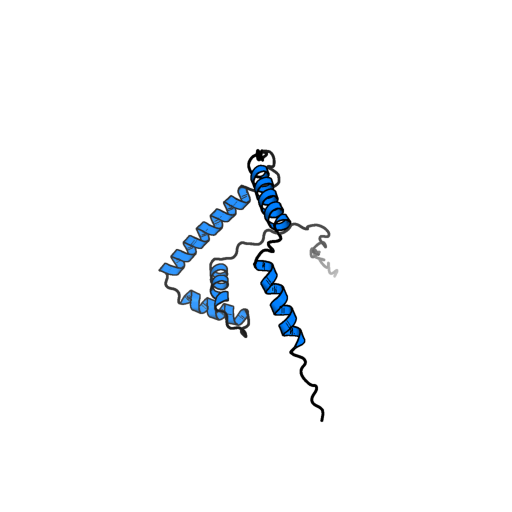1171 O O . ASN A 1 140 ? -20.507 39.435 19.351 1.00 50.25 140 ASN A O 1
ATOM 1175 N N . SER A 1 141 ? -18.642 38.214 19.401 1.00 50.56 141 SER A N 1
ATOM 1176 C CA . SER A 1 141 ? -19.301 36.988 19.877 1.00 50.56 141 SER A CA 1
ATOM 1177 C C . SER A 1 141 ? -19.100 36.816 21.385 1.00 50.56 141 SER A C 1
ATOM 1179 O O . SER A 1 141 ? -18.544 35.822 21.847 1.00 50.56 141 SER A O 1
ATOM 1181 N N . LYS A 1 142 ? -19.512 37.820 22.166 1.00 49.84 142 LYS A N 1
ATOM 1182 C CA . LYS A 1 142 ? -19.703 37.668 23.610 1.00 49.84 142 LYS A CA 1
ATOM 1183 C C . LYS A 1 142 ? -21.111 37.108 23.800 1.00 49.84 142 LYS A C 1
ATOM 1185 O O . LYS A 1 142 ? -22.087 37.844 23.720 1.00 49.84 142 LYS A O 1
ATOM 1190 N N . ILE A 1 143 ? -21.204 35.789 23.951 1.00 55.44 143 ILE A N 1
ATOM 1191 C CA . ILE A 1 143 ? -22.448 35.090 24.292 1.00 55.44 143 ILE A CA 1
ATOM 1192 C C . ILE A 1 143 ? -22.896 35.616 25.668 1.00 55.44 143 ILE A C 1
ATOM 1194 O O . ILE A 1 143 ? -22.091 35.557 26.604 1.00 55.44 143 ILE A O 1
ATOM 1198 N N . PRO A 1 144 ? -24.113 36.167 25.832 1.00 53.88 144 PRO A N 1
ATOM 1199 C CA . PRO A 1 144 ? -24.610 36.508 27.155 1.00 53.88 144 PRO A CA 1
ATOM 1200 C C . PRO A 1 144 ? -24.851 35.218 27.944 1.00 53.88 144 PRO A C 1
ATOM 1202 O O . PRO A 1 144 ? -25.565 34.322 27.498 1.00 53.88 144 PRO A O 1
ATOM 1205 N N . ALA A 1 145 ? -24.228 35.133 29.119 1.00 53.56 145 ALA A N 1
ATOM 1206 C CA . ALA A 1 145 ? -24.511 34.112 30.113 1.00 53.56 145 ALA A CA 1
ATOM 1207 C C . ALA A 1 145 ? -25.971 34.257 30.566 1.00 53.56 145 ALA A C 1
ATOM 1209 O O . ALA A 1 145 ? -26.314 35.178 31.311 1.00 53.56 145 ALA A O 1
ATOM 1210 N N . GLY A 1 146 ? -26.829 33.365 30.077 1.00 48.28 146 GLY A N 1
ATOM 1211 C CA . GLY A 1 146 ? -28.186 33.199 30.574 1.00 48.28 146 GLY A CA 1
ATOM 1212 C C . GLY A 1 146 ? -28.161 32.560 31.959 1.00 48.28 146 GLY A C 1
ATOM 1213 O O . GLY A 1 146 ? -27.929 31.363 32.084 1.00 48.28 146 GLY A O 1
ATOM 1214 N N . LYS A 1 147 ? -28.386 33.396 32.978 1.00 45.44 147 LYS A N 1
ATOM 1215 C CA . LYS A 1 147 ? -29.181 33.082 34.181 1.00 45.44 147 LYS A CA 1
ATOM 1216 C C . LYS A 1 147 ? -30.566 32.607 33.677 1.00 45.44 147 LYS A C 1
ATOM 1218 O O . LYS A 1 147 ? -31.009 33.129 32.657 1.00 45.44 147 LYS A O 1
ATOM 1223 N N . THR A 1 148 ? -31.250 31.603 34.210 1.00 49.00 148 THR A N 1
ATOM 1224 C CA . THR A 1 148 ? -31.666 31.266 35.582 1.00 49.00 148 THR A CA 1
ATOM 1225 C C . THR A 1 148 ? -32.230 29.852 35.526 1.00 49.00 148 THR A C 1
ATOM 1227 O O . THR A 1 148 ? -32.819 29.531 34.468 1.00 49.00 148 THR A O 1
#